Protein AF-A0A2U1WPY3-F1 (afdb_monomer)

Radius of gyration: 13.48 Å; Cα contacts (8 Å, |Δi|>4): 40; chains: 1; bounding box: 19×24×43 Å

Structure (mmCIF, N/CA/C/O backbone):
data_AF-A0A2U1WPY3-F1
#
_entry.id   AF-A0A2U1WPY3-F1
#
loop_
_atom_site.group_PDB
_atom_site.id
_atom_site.type_symbol
_atom_site.label_atom_id
_atom_site.label_alt_id
_atom_site.label_comp_id
_atom_site.label_asym_id
_atom_site.label_entity_id
_atom_site.label_seq_id
_atom_site.pdbx_PDB_ins_code
_atom_site.Cartn_x
_atom_site.Cartn_y
_atom_site.Cartn_z
_atom_site.occupancy
_atom_site.B_iso_or_equiv
_atom_site.auth_seq_id
_atom_site.auth_comp_id
_atom_site.auth_asym_id
_atom_site.auth_atom_id
_atom_site.pdbx_PDB_model_num
ATOM 1 N N . MET A 1 1 ? -6.673 -14.733 -4.932 1.00 59.41 1 MET A N 1
ATOM 2 C CA . MET A 1 1 ? -5.752 -14.240 -5.982 1.00 59.41 1 MET A CA 1
ATOM 3 C C . MET A 1 1 ? -4.938 -13.014 -5.544 1.00 59.41 1 MET A C 1
ATOM 5 O O . MET A 1 1 ? -3.976 -12.719 -6.235 1.00 59.41 1 MET A O 1
ATOM 9 N N . GLY A 1 2 ? -5.239 -12.319 -4.436 1.00 67.25 2 GLY A N 1
ATOM 10 C CA . GLY A 1 2 ? -4.584 -11.037 -4.127 1.00 67.25 2 GLY A CA 1
ATOM 11 C C . GLY A 1 2 ? -3.179 -11.115 -3.506 1.00 67.25 2 GLY A C 1
ATOM 12 O O . GLY A 1 2 ? -2.420 -10.161 -3.632 1.00 67.25 2 GLY A O 1
ATOM 13 N N . GLN A 1 3 ? -2.754 -12.253 -2.941 1.00 74.00 3 GLN A N 1
ATOM 14 C CA . GLN A 1 3 ? -1.372 -12.421 -2.444 1.00 74.00 3 GLN A CA 1
ATOM 15 C C . GLN A 1 3 ? -0.303 -12.183 -3.529 1.00 74.00 3 GLN A C 1
ATOM 17 O O . GLN A 1 3 ? 0.768 -11.646 -3.251 1.00 74.00 3 GLN A O 1
ATOM 22 N N . ILE A 1 4 ? -0.599 -12.555 -4.779 1.00 86.38 4 ILE A N 1
ATOM 23 C CA . ILE A 1 4 ? 0.293 -12.330 -5.927 1.00 86.38 4 ILE A CA 1
ATOM 24 C C . ILE A 1 4 ? 0.389 -10.832 -6.249 1.00 86.38 4 ILE A C 1
ATOM 26 O O . ILE A 1 4 ? 1.467 -10.341 -6.578 1.00 86.38 4 ILE A O 1
ATOM 30 N N . GLU A 1 5 ? -0.711 -10.095 -6.117 1.00 88.56 5 GLU A N 1
ATOM 31 C CA . GLU A 1 5 ? -0.767 -8.657 -6.391 1.00 88.56 5 GLU A CA 1
ATOM 32 C C . GLU A 1 5 ? -0.031 -7.839 -5.326 1.00 88.56 5 GLU A C 1
ATOM 34 O O . GLU A 1 5 ? 0.661 -6.880 -5.661 1.00 88.56 5 GLU A O 1
ATOM 39 N N . TYR A 1 6 ? -0.079 -8.267 -4.060 1.00 90.56 6 TYR A N 1
ATOM 40 C CA . TYR A 1 6 ? 0.747 -7.677 -3.006 1.00 90.56 6 TYR A CA 1
ATOM 41 C C . TYR A 1 6 ? 2.249 -7.860 -3.285 1.00 90.56 6 TYR A C 1
ATOM 43 O O . TYR A 1 6 ? 3.032 -6.918 -3.158 1.00 90.56 6 TYR A O 1
ATOM 51 N N . LEU A 1 7 ? 2.669 -9.048 -3.735 1.00 90.50 7 LEU A N 1
ATOM 52 C CA . LEU A 1 7 ? 4.065 -9.275 -4.127 1.00 90.50 7 LEU A CA 1
ATOM 53 C C . LEU A 1 7 ? 4.464 -8.417 -5.334 1.00 90.50 7 LEU A C 1
ATOM 55 O O . LEU A 1 7 ? 5.550 -7.841 -5.334 1.00 90.50 7 LEU A O 1
ATOM 59 N N . ARG A 1 8 ? 3.588 -8.280 -6.338 1.00 92.94 8 ARG A N 1
ATOM 60 C CA . ARG A 1 8 ? 3.811 -7.378 -7.481 1.00 92.94 8 ARG A CA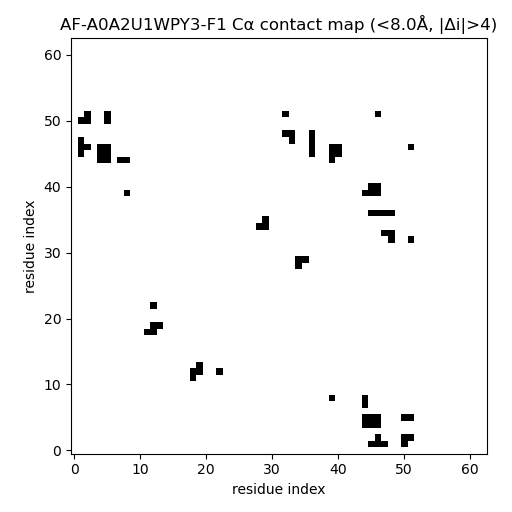 1
ATOM 61 C C . ARG A 1 8 ? 3.972 -5.927 -7.036 1.00 92.94 8 ARG A C 1
ATOM 63 O O . ARG A 1 8 ? 4.877 -5.260 -7.527 1.00 92.94 8 ARG A O 1
ATOM 70 N N . PHE A 1 9 ? 3.158 -5.471 -6.085 1.00 94.44 9 PHE A N 1
ATOM 71 C CA . PHE A 1 9 ? 3.296 -4.149 -5.476 1.00 94.44 9 PHE A CA 1
ATOM 72 C C . PHE A 1 9 ? 4.670 -3.961 -4.821 1.00 94.44 9 PHE A C 1
ATOM 74 O O . PHE A 1 9 ? 5.343 -2.975 -5.110 1.00 94.44 9 PHE A O 1
ATOM 81 N N . LEU A 1 10 ? 5.130 -4.915 -4.004 1.00 92.94 10 LEU A N 1
ATOM 82 C CA . LEU A 1 10 ? 6.450 -4.830 -3.365 1.00 92.94 10 LEU A CA 1
ATOM 83 C C . LEU A 1 10 ? 7.595 -4.803 -4.388 1.00 92.94 10 LEU A C 1
ATOM 85 O O . LEU A 1 10 ? 8.519 -4.003 -4.261 1.00 92.94 10 LEU A O 1
ATOM 89 N N . VAL A 1 11 ? 7.525 -5.649 -5.419 1.00 95.12 11 VAL A N 1
ATOM 90 C CA . VAL A 1 11 ? 8.524 -5.687 -6.500 1.00 95.12 11 VAL A CA 1
ATOM 91 C C . VAL A 1 11 ? 8.548 -4.365 -7.268 1.00 95.12 11 VAL A C 1
ATOM 93 O O . VAL A 1 11 ? 9.625 -3.842 -7.558 1.00 95.12 11 VAL A O 1
ATOM 96 N N . ALA A 1 12 ? 7.377 -3.803 -7.572 1.00 93.88 12 ALA A N 1
ATOM 97 C CA . ALA A 1 12 ? 7.266 -2.520 -8.249 1.00 93.88 12 ALA A CA 1
ATOM 98 C C . ALA A 1 12 ? 7.784 -1.374 -7.375 1.00 93.88 12 ALA A C 1
ATOM 100 O O . ALA A 1 12 ? 8.559 -0.562 -7.859 1.00 93.88 12 ALA A O 1
ATOM 101 N N . ALA A 1 13 ? 7.447 -1.342 -6.084 1.00 93.75 13 ALA A N 1
ATOM 102 C CA . ALA A 1 13 ? 7.944 -0.331 -5.152 1.00 93.75 13 ALA A CA 1
ATOM 103 C C . ALA A 1 13 ? 9.472 -0.373 -4.981 1.00 93.75 13 ALA A C 1
ATOM 105 O O . ALA A 1 13 ? 10.083 0.651 -4.696 1.00 93.75 13 ALA A O 1
ATOM 106 N N . GLU A 1 14 ? 10.110 -1.532 -5.158 1.00 93.50 14 GLU A N 1
ATOM 107 C CA . GLU A 1 14 ? 11.573 -1.623 -5.168 1.00 93.50 14 GLU A CA 1
ATOM 108 C C . GLU A 1 14 ? 12.194 -1.226 -6.515 1.00 93.50 14 GLU A C 1
ATOM 110 O O . GLU A 1 14 ? 13.294 -0.673 -6.528 1.00 93.50 14 GLU A O 1
ATOM 115 N N . SER A 1 15 ? 11.500 -1.484 -7.628 1.00 95.44 15 SER A N 1
ATOM 116 C CA . SER A 1 15 ? 11.998 -1.240 -8.992 1.00 95.44 15 SER A CA 1
ATOM 117 C C . SER A 1 15 ? 11.722 0.182 -9.503 1.00 95.44 15 SER A C 1
ATOM 119 O O . SER A 1 15 ? 12.445 0.669 -10.370 1.00 95.44 15 SER A O 1
ATOM 121 N N . ASP A 1 16 ? 10.692 0.843 -8.974 1.00 96.06 16 ASP A N 1
ATOM 122 C CA . ASP A 1 16 ? 10.264 2.200 -9.312 1.00 96.06 16 ASP A CA 1
ATOM 123 C C . ASP A 1 16 ? 10.649 3.170 -8.170 1.00 96.06 16 ASP A C 1
ATOM 125 O O . ASP A 1 16 ? 10.058 3.130 -7.080 1.00 96.06 16 ASP A O 1
ATOM 129 N N . PRO A 1 17 ? 11.646 4.051 -8.382 1.00 92.94 17 PRO A N 1
ATOM 130 C CA . PRO A 1 17 ? 12.117 4.969 -7.350 1.00 92.94 17 PRO A CA 1
ATOM 131 C C . PRO A 1 17 ? 11.076 6.026 -6.955 1.00 92.94 17 PRO A C 1
ATOM 133 O O . PRO A 1 17 ? 11.077 6.468 -5.801 1.00 92.94 17 PRO A O 1
ATOM 136 N N . ASP A 1 18 ? 10.179 6.417 -7.862 1.00 94.88 18 ASP A N 1
ATOM 137 C CA . ASP A 1 18 ? 9.119 7.386 -7.592 1.00 94.88 18 ASP A CA 1
ATOM 138 C C . ASP A 1 18 ? 8.036 6.762 -6.712 1.00 94.88 18 ASP A C 1
ATOM 140 O O . ASP A 1 18 ? 7.639 7.344 -5.695 1.00 94.88 18 ASP A O 1
ATOM 144 N N . LEU A 1 19 ? 7.622 5.532 -7.026 1.00 95.31 19 LEU A N 1
ATOM 145 C CA . LEU A 1 19 ? 6.705 4.767 -6.182 1.00 95.31 19 LEU A CA 1
ATOM 146 C C . LEU A 1 19 ? 7.299 4.541 -4.784 1.00 95.31 19 LEU A C 1
ATOM 148 O O . LEU A 1 19 ? 6.616 4.761 -3.779 1.00 95.31 19 LEU A O 1
ATOM 152 N N . LYS A 1 20 ? 8.590 4.196 -4.699 1.00 95.00 20 LYS A N 1
ATOM 153 C CA . LYS A 1 20 ? 9.313 4.049 -3.425 1.00 95.00 20 LYS A CA 1
ATOM 154 C C . LYS A 1 20 ? 9.307 5.331 -2.602 1.00 95.00 20 LYS A C 1
ATOM 156 O O . LYS A 1 20 ? 9.088 5.299 -1.388 1.00 95.00 20 LYS A O 1
ATOM 161 N N . ALA A 1 21 ? 9.574 6.466 -3.246 1.00 95.50 21 ALA A N 1
ATOM 162 C CA . ALA A 1 21 ? 9.587 7.768 -2.594 1.00 95.50 21 ALA A CA 1
ATOM 163 C C . ALA A 1 21 ? 8.191 8.148 -2.083 1.00 95.50 21 ALA A C 1
ATOM 165 O O . ALA A 1 21 ? 8.063 8.623 -0.952 1.00 95.50 21 ALA A O 1
ATOM 166 N N . ASN A 1 22 ? 7.149 7.889 -2.873 1.00 94.88 22 ASN A N 1
ATOM 167 C CA . ASN A 1 22 ? 5.762 8.135 -2.485 1.00 94.88 22 ASN A CA 1
ATOM 168 C C . ASN A 1 22 ? 5.341 7.261 -1.302 1.00 94.88 22 ASN A C 1
ATOM 170 O O . ASN A 1 22 ? 4.813 7.788 -0.322 1.00 94.88 22 ASN A O 1
ATOM 174 N N . LEU A 1 23 ? 5.670 5.967 -1.328 1.00 94.19 23 LEU A N 1
ATOM 175 C CA . LEU A 1 23 ? 5.397 5.054 -0.218 1.00 94.19 23 LEU A CA 1
ATOM 176 C C . LEU A 1 23 ? 6.123 5.493 1.062 1.00 94.19 23 LEU A C 1
ATOM 178 O O . LEU A 1 23 ? 5.530 5.529 2.138 1.00 94.19 23 LEU A O 1
ATOM 182 N N . ARG A 1 24 ? 7.395 5.905 0.957 1.00 93.12 24 ARG A N 1
ATOM 183 C CA . ARG A 1 24 ? 8.162 6.431 2.100 1.00 93.12 24 ARG A CA 1
ATOM 184 C C . ARG A 1 24 ? 7.548 7.699 2.684 1.00 93.12 24 ARG A C 1
ATOM 186 O O . ARG A 1 24 ? 7.445 7.797 3.903 1.00 93.12 24 ARG A O 1
ATOM 193 N N . ARG A 1 25 ? 7.118 8.649 1.848 1.00 94.06 25 ARG A N 1
ATOM 194 C CA . ARG A 1 25 ? 6.440 9.874 2.307 1.00 94.06 25 ARG A CA 1
ATOM 195 C C . ARG A 1 25 ? 5.100 9.566 2.974 1.00 94.06 25 ARG A C 1
ATOM 197 O O . ARG A 1 25 ? 4.788 10.158 4.001 1.00 94.06 25 ARG A O 1
ATOM 204 N N . ALA A 1 26 ? 4.337 8.629 2.414 1.00 91.50 26 ALA A N 1
ATOM 205 C CA . 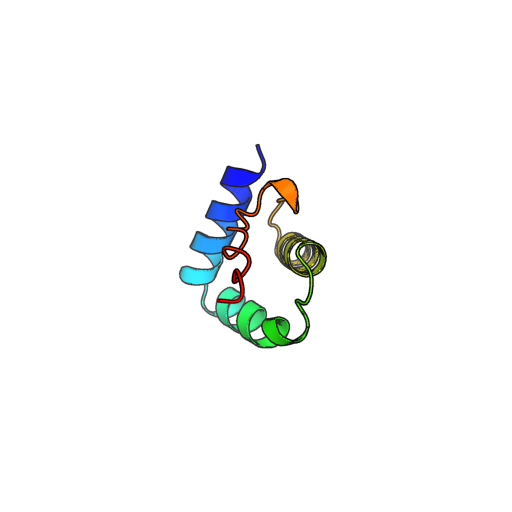ALA A 1 26 ? 3.040 8.227 2.942 1.00 91.50 26 ALA A CA 1
ATOM 206 C C . ALA A 1 26 ? 3.145 7.368 4.211 1.00 91.50 26 ALA A C 1
ATOM 208 O O . ALA A 1 26 ? 2.197 7.346 4.986 1.00 91.50 26 ALA A O 1
ATOM 209 N N . SER A 1 27 ? 4.280 6.704 4.462 1.00 88.50 27 SER A N 1
ATOM 210 C CA . SER A 1 27 ? 4.445 5.721 5.547 1.00 88.50 27 SER A CA 1
ATOM 211 C C . SER A 1 27 ? 3.983 6.194 6.933 1.00 88.50 27 SER A C 1
ATOM 213 O O . SER A 1 27 ? 3.424 5.404 7.684 1.00 88.50 27 SER A O 1
ATOM 215 N N . ALA A 1 28 ? 4.135 7.481 7.262 1.00 86.50 28 ALA A N 1
ATOM 216 C CA . ALA A 1 28 ? 3.667 8.049 8.532 1.00 86.50 28 ALA A CA 1
ATOM 217 C C . ALA A 1 28 ? 2.127 8.138 8.651 1.00 86.50 28 ALA A C 1
ATOM 219 O O . ALA A 1 28 ? 1.584 8.196 9.759 1.00 86.50 28 ALA A O 1
ATOM 220 N N . ALA A 1 29 ? 1.427 8.173 7.517 1.00 86.94 29 ALA A N 1
ATOM 221 C CA . ALA A 1 29 ? -0.029 8.193 7.415 1.00 86.94 29 ALA A CA 1
ATOM 222 C C . ALA A 1 29 ? -0.638 6.791 7.218 1.00 86.94 29 ALA A C 1
ATOM 224 O O . ALA A 1 29 ? -1.817 6.620 7.507 1.00 86.94 29 ALA A O 1
ATOM 225 N N . LEU A 1 30 ? 0.146 5.794 6.787 1.00 90.56 30 LEU A N 1
ATOM 226 C CA . LEU A 1 30 ? -0.300 4.406 6.605 1.00 90.56 30 LEU A CA 1
ATOM 227 C C . LEU A 1 30 ? -0.345 3.674 7.954 1.00 90.56 30 LEU A C 1
ATOM 229 O O . LEU A 1 30 ? 0.609 2.999 8.344 1.00 90.56 30 LEU A O 1
ATOM 233 N N . ARG A 1 31 ? -1.432 3.857 8.709 1.00 90.25 31 ARG A N 1
ATOM 234 C CA . ARG A 1 31 ? -1.564 3.337 10.084 1.00 90.25 31 ARG A CA 1
ATOM 235 C C . ARG A 1 31 ? -2.251 1.980 10.147 1.00 90.25 31 ARG A C 1
ATOM 237 O O . ARG A 1 31 ? -2.123 1.278 11.149 1.00 90.25 31 ARG A O 1
ATOM 244 N N . THR A 1 32 ? -2.979 1.621 9.101 1.00 91.38 32 THR A N 1
ATOM 245 C CA . THR A 1 32 ? -3.761 0.392 9.000 1.00 91.38 32 THR A CA 1
ATOM 246 C C . THR A 1 32 ? -3.422 -0.370 7.720 1.00 91.38 32 THR A C 1
ATOM 248 O O . THR A 1 32 ? -2.790 0.159 6.805 1.00 91.38 32 THR A O 1
ATOM 251 N N . LEU A 1 33 ? -3.827 -1.644 7.658 1.00 91.31 33 LEU A N 1
ATOM 252 C CA . LEU A 1 33 ? -3.712 -2.428 6.426 1.00 91.31 33 LEU A CA 1
ATOM 253 C C . LEU A 1 33 ? -4.580 -1.841 5.307 1.00 91.31 33 LEU A C 1
ATOM 255 O O . LEU A 1 33 ? -4.143 -1.852 4.162 1.00 91.31 33 LEU A O 1
ATOM 259 N N . ASP A 1 34 ? -5.752 -1.297 5.642 1.00 92.44 34 ASP A N 1
ATOM 260 C CA . ASP A 1 34 ? -6.626 -0.602 4.692 1.00 92.44 34 ASP A CA 1
ATOM 261 C C . ASP A 1 34 ? -5.940 0.623 4.086 1.00 92.44 34 ASP A C 1
ATOM 263 O O . ASP A 1 34 ? -5.929 0.752 2.871 1.00 92.44 34 ASP A O 1
ATOM 267 N N . ASP A 1 35 ? -5.241 1.441 4.883 1.00 93.38 35 ASP A N 1
ATOM 268 C CA . ASP A 1 35 ? -4.507 2.595 4.339 1.00 93.38 35 ASP A CA 1
ATOM 269 C C . ASP A 1 35 ? -3.469 2.163 3.284 1.00 93.38 35 ASP A C 1
ATOM 271 O O . ASP A 1 35 ? -3.255 2.846 2.279 1.00 93.38 35 ASP A O 1
ATOM 275 N N . LEU A 1 36 ? -2.803 1.023 3.510 1.00 93.06 36 LEU A N 1
ATOM 276 C CA . LEU A 1 36 ? -1.835 0.463 2.565 1.00 93.06 36 LEU A CA 1
ATOM 277 C C . LEU A 1 36 ? -2.517 -0.088 1.304 1.00 93.06 36 LEU A C 1
ATOM 279 O O . LEU A 1 36 ? -1.972 0.066 0.209 1.00 93.06 36 LEU A O 1
ATOM 283 N N . VAL A 1 37 ? -3.687 -0.711 1.448 1.00 94.06 37 VAL A N 1
ATOM 284 C CA . VAL A 1 37 ? -4.525 -1.161 0.326 1.00 94.06 37 VAL A CA 1
ATOM 285 C C . VAL A 1 37 ? -4.971 0.036 -0.513 1.00 94.06 37 VAL A C 1
ATOM 287 O O . VAL A 1 37 ? -4.698 0.066 -1.711 1.00 94.06 37 VAL A O 1
ATOM 290 N N . ASP A 1 38 ? -5.536 1.063 0.121 1.00 95.00 38 ASP A N 1
ATOM 291 C CA . ASP A 1 38 ? -5.939 2.322 -0.510 1.00 95.00 38 ASP A CA 1
ATOM 292 C C . ASP A 1 38 ? -4.775 2.987 -1.256 1.00 95.00 38 ASP A C 1
ATOM 294 O O . ASP A 1 38 ? -4.929 3.487 -2.375 1.00 95.00 38 ASP A O 1
ATOM 298 N N . PHE A 1 39 ? -3.581 2.996 -0.655 1.00 95.19 39 PHE A N 1
ATOM 299 C CA . PHE A 1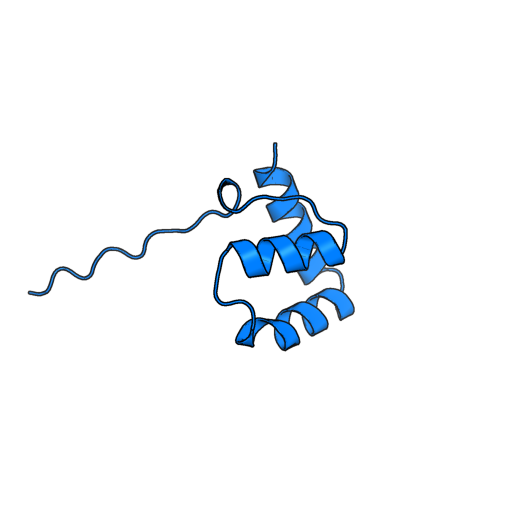 39 ? -2.377 3.491 -1.315 1.00 95.19 39 PHE A CA 1
ATOM 300 C C . PHE A 1 39 ? -2.062 2.678 -2.576 1.00 95.19 39 PHE A C 1
ATOM 302 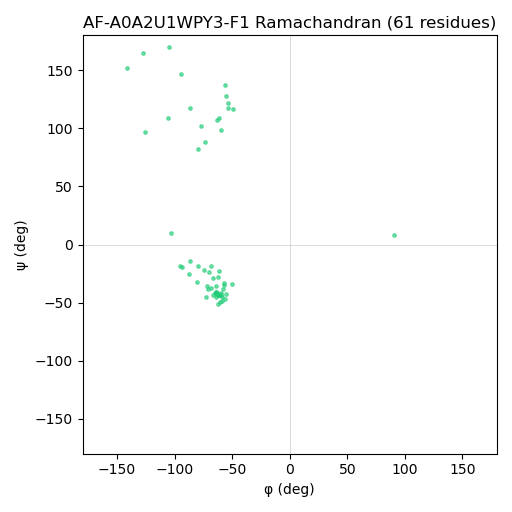O O . 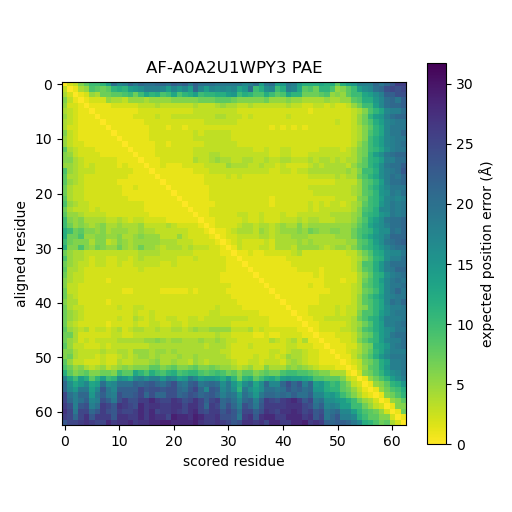PHE A 1 39 ? -1.849 3.256 -3.642 1.00 95.19 39 PHE A O 1
ATOM 309 N N . GLY A 1 40 ? -2.058 1.346 -2.475 1.00 93.75 40 GLY A N 1
ATOM 310 C CA . GLY A 1 40 ? -1.831 0.451 -3.607 1.00 93.75 40 GLY A CA 1
ATOM 311 C C . GLY A 1 40 ? -2.815 0.697 -4.752 1.00 93.75 40 GLY A C 1
ATOM 312 O O . GLY A 1 40 ? -2.387 0.854 -5.897 1.00 93.75 40 GLY A O 1
ATOM 313 N N . GLU A 1 41 ? -4.107 0.821 -4.445 1.00 94.50 41 GLU A N 1
ATOM 314 C CA . GLU A 1 41 ? -5.165 1.053 -5.435 1.00 94.50 41 GLU A CA 1
ATOM 315 C C . GLU A 1 41 ? -5.005 2.381 -6.177 1.00 94.50 41 GLU A C 1
ATOM 317 O O . GLU A 1 41 ? -5.116 2.418 -7.406 1.00 94.50 41 GLU A O 1
ATOM 322 N N . ARG A 1 42 ? -4.644 3.461 -5.471 1.00 94.75 42 ARG A N 1
ATOM 323 C CA . ARG A 1 42 ? -4.350 4.769 -6.093 1.00 94.75 42 ARG A CA 1
ATOM 324 C C . ARG A 1 42 ? -3.171 4.721 -7.064 1.00 94.75 42 ARG A C 1
ATOM 326 O O . ARG A 1 42 ? -3.083 5.565 -7.952 1.00 94.75 42 ARG A O 1
ATOM 333 N N . HIS A 1 43 ? -2.288 3.739 -6.905 1.00 92.38 43 HIS A N 1
ATOM 334 C CA . HIS A 1 43 ? -1.134 3.496 -7.766 1.00 92.38 43 HIS A CA 1
ATOM 335 C C . HIS A 1 43 ? -1.337 2.316 -8.740 1.00 92.38 43 HIS A C 1
ATOM 337 O O . HIS A 1 43 ? -0.394 1.926 -9.424 1.00 92.38 43 HIS A O 1
ATOM 343 N N . GLY A 1 44 ? -2.560 1.778 -8.851 1.00 93.69 44 GLY A N 1
ATOM 344 C CA . GLY A 1 44 ? -2.932 0.763 -9.844 1.00 93.69 44 GLY A CA 1
ATOM 345 C C . GLY A 1 44 ? -2.745 -0.695 -9.409 1.00 93.69 44 GLY A C 1
ATOM 346 O O . GLY A 1 44 ? -2.906 -1.595 -10.233 1.00 93.69 44 GLY A O 1
ATOM 347 N N . PHE A 1 45 ? -2.436 -0.950 -8.138 1.00 92.69 45 PHE A N 1
ATOM 348 C CA . PHE A 1 45 ? -2.316 -2.298 -7.574 1.00 92.69 45 PHE A CA 1
ATOM 349 C C . PHE A 1 45 ? -3.625 -2.735 -6.916 1.00 92.69 45 PHE A C 1
ATOM 351 O O . PHE A 1 45 ? -4.344 -1.917 -6.358 1.00 92.69 45 PHE A O 1
ATOM 358 N N . ARG A 1 46 ? -3.944 -4.032 -6.961 1.00 92.50 46 ARG A N 1
ATOM 359 C CA . ARG A 1 46 ? -5.189 -4.576 -6.394 1.00 92.50 46 ARG A CA 1
ATOM 360 C C . ARG A 1 46 ? -4.908 -5.712 -5.419 1.00 92.50 46 ARG A C 1
ATOM 362 O O . ARG A 1 46 ? -4.769 -6.856 -5.832 1.00 92.50 46 ARG A O 1
ATOM 369 N N . PHE A 1 47 ? -4.860 -5.413 -4.128 1.00 92.44 47 PHE A N 1
ATOM 370 C CA . PHE A 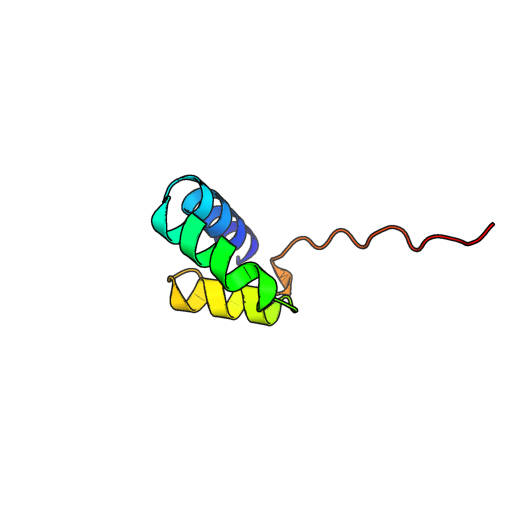1 47 ? -4.734 -6.403 -3.054 1.00 92.44 47 PHE A CA 1
ATOM 371 C C . PHE A 1 47 ? -5.607 -5.982 -1.871 1.00 92.44 47 PHE A C 1
ATOM 373 O O . PHE A 1 47 ? -5.850 -4.798 -1.696 1.00 92.44 47 PHE A O 1
ATOM 380 N N . GLY A 1 48 ? -6.086 -6.931 -1.069 1.00 91.12 48 GLY A N 1
ATOM 381 C CA . GLY A 1 48 ? -6.846 -6.647 0.149 1.00 91.12 48 GLY A CA 1
ATOM 382 C C . GLY A 1 48 ? -6.026 -6.867 1.419 1.00 91.12 48 GLY A C 1
ATOM 383 O O . GLY A 1 48 ? -4.956 -7.477 1.397 1.00 91.12 48 GLY A O 1
ATOM 384 N N . ALA A 1 49 ? -6.563 -6.446 2.566 1.00 87.75 49 ALA A N 1
ATOM 385 C CA . ALA A 1 49 ? -5.906 -6.638 3.863 1.00 87.75 49 ALA A CA 1
ATOM 386 C C . ALA A 1 49 ? -5.604 -8.121 4.168 1.00 87.75 49 ALA A C 1
ATOM 388 O O . ALA A 1 49 ? -4.577 -8.436 4.764 1.00 87.75 49 ALA A O 1
ATOM 389 N N . ALA A 1 50 ? -6.464 -9.038 3.708 1.00 88.44 50 ALA A N 1
ATOM 390 C CA . ALA A 1 50 ? -6.280 -10.484 3.855 1.00 88.44 50 ALA A CA 1
ATOM 391 C C . ALA A 1 50 ? -5.109 -11.051 3.028 1.00 88.44 50 ALA A C 1
ATOM 393 O O . ALA A 1 50 ? -4.635 -12.152 3.307 1.00 88.44 50 ALA A O 1
ATOM 394 N N . ASP A 1 51 ? -4.639 -10.317 2.018 1.00 87.75 51 ASP A N 1
ATOM 395 C CA . ASP A 1 51 ? -3.523 -10.723 1.166 1.00 87.75 51 ASP A CA 1
ATOM 396 C C . ASP A 1 51 ? -2.159 -10.319 1.749 1.00 87.75 51 ASP A C 1
ATOM 398 O O . ASP A 1 51 ? -1.125 -10.830 1.310 1.00 87.75 51 ASP A O 1
ATOM 402 N N . ILE A 1 52 ? -2.146 -9.430 2.750 1.00 85.31 52 ILE A N 1
ATOM 403 C CA . ILE A 1 52 ? -0.931 -8.925 3.389 1.00 85.31 52 ILE A CA 1
ATOM 404 C C . ILE A 1 52 ? -0.524 -9.891 4.513 1.00 85.31 52 ILE A C 1
ATOM 406 O O . ILE A 1 52 ? -1.258 -10.051 5.493 1.00 85.31 52 ILE A O 1
ATOM 410 N N . PRO A 1 53 ? 0.656 -10.534 4.431 1.00 81.31 53 PRO A N 1
ATOM 411 C CA . PRO A 1 53 ? 1.107 -11.473 5.446 1.00 81.31 53 PRO A CA 1
ATOM 412 C C . PRO A 1 53 ? 1.539 -10.725 6.715 1.00 81.31 53 PRO A C 1
ATOM 414 O O . PRO A 1 53 ? 2.712 -10.407 6.910 1.00 81.31 53 PRO A O 1
ATOM 417 N N . VAL A 1 54 ? 0.595 -10.470 7.621 1.00 77.69 54 VAL A N 1
ATOM 418 C CA . VAL A 1 54 ? 0.910 -9.990 8.967 1.00 77.69 54 VAL A CA 1
ATOM 419 C C . VAL A 1 54 ? 1.420 -11.155 9.813 1.00 77.69 54 VAL A C 1
ATOM 421 O O . VAL A 1 54 ? 0.658 -11.981 10.314 1.00 77.69 54 VAL A O 1
ATOM 424 N N . ARG A 1 55 ? 2.741 -11.241 10.015 1.00 61.41 55 ARG A N 1
ATOM 425 C CA . ARG A 1 55 ? 3.262 -12.021 11.145 1.00 61.41 55 ARG A CA 1
ATOM 426 C C . ARG A 1 55 ? 2.754 -11.339 12.407 1.00 61.41 55 ARG A C 1
ATOM 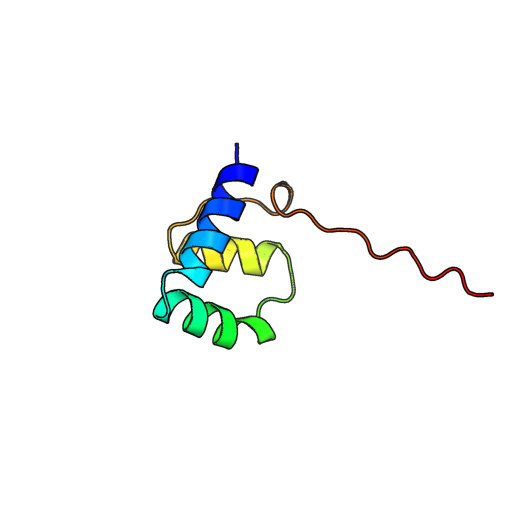428 O O . ARG A 1 55 ? 3.239 -10.266 12.756 1.00 61.41 55 ARG A O 1
ATOM 435 N N . ARG A 1 56 ? 1.784 -11.948 13.092 1.00 52.84 56 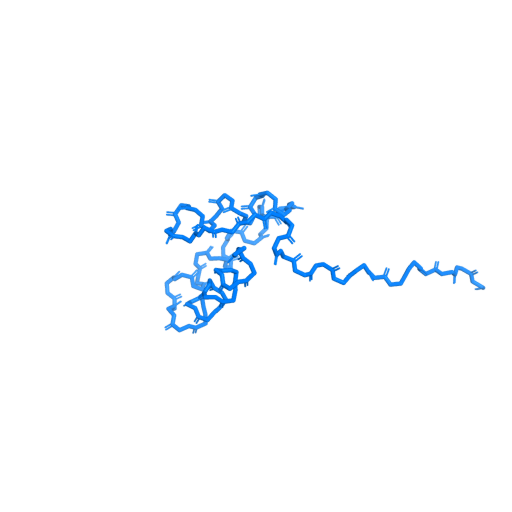ARG A N 1
ATOM 436 C CA . ARG A 1 56 ? 1.446 -11.549 14.460 1.00 52.84 56 ARG A CA 1
ATOM 437 C C . ARG A 1 56 ? 2.759 -11.599 15.257 1.00 52.84 56 ARG A C 1
ATOM 439 O O . ARG A 1 56 ? 3.353 -12.680 15.309 1.00 52.84 56 ARG A O 1
ATOM 446 N N . PRO A 1 57 ? 3.264 -10.482 15.812 1.00 53.50 57 PRO A N 1
ATOM 447 C CA . PRO A 1 57 ? 4.398 -10.573 16.720 1.00 53.50 57 PRO A CA 1
ATOM 448 C C . PRO A 1 57 ? 3.986 -11.525 17.850 1.00 53.50 57 PRO A C 1
ATOM 450 O O . PRO A 1 57 ? 2.826 -11.460 18.277 1.00 53.50 57 PRO A O 1
ATOM 453 N N . PRO A 1 58 ? 4.859 -12.450 18.296 1.00 50.72 58 PRO A N 1
ATOM 454 C CA . PRO A 1 58 ? 4.529 -13.273 19.447 1.00 50.72 58 PRO A CA 1
ATOM 455 C C . PRO A 1 58 ? 4.156 -12.314 20.574 1.00 50.72 58 PRO A C 1
ATOM 457 O O . PRO A 1 58 ? 4.924 -11.403 20.893 1.00 50.72 58 PRO A O 1
ATOM 460 N N . SER A 1 59 ? 2.940 -12.458 21.104 1.00 54.34 59 SER A N 1
ATOM 461 C CA . SER A 1 59 ? 2.527 -11.750 22.307 1.00 54.34 59 SER A CA 1
ATOM 462 C C . SER A 1 59 ? 3.631 -11.977 23.327 1.00 54.34 59 SER A C 1
ATOM 464 O O . SER A 1 59 ? 3.940 -13.124 23.643 1.00 54.34 59 SER A O 1
ATOM 466 N N . ARG A 1 60 ? 4.299 -10.902 23.749 1.00 53.25 60 ARG A N 1
ATOM 467 C CA . ARG A 1 60 ? 5.306 -10.960 24.802 1.00 53.25 60 ARG A CA 1
ATOM 468 C C . ARG A 1 60 ? 4.588 -11.494 26.038 1.00 53.25 60 ARG A C 1
ATOM 470 O O . ARG A 1 60 ? 3.863 -10.748 26.683 1.00 53.25 60 ARG A O 1
ATOM 477 N N . THR A 1 61 ? 4.714 -12.790 26.306 1.00 59.03 61 THR A N 1
ATOM 478 C CA . THR A 1 61 ? 4.403 -13.350 27.616 1.00 59.03 61 THR A CA 1
ATOM 479 C C . THR A 1 61 ? 5.358 -12.661 28.574 1.00 59.03 61 THR A C 1
ATOM 481 O O . THR A 1 61 ? 6.572 -12.836 28.472 1.00 59.03 61 THR A O 1
ATOM 484 N N . GLU A 1 62 ? 4.813 -11.780 29.409 1.00 50.66 62 GLU A N 1
ATOM 485 C CA . GLU A 1 62 ? 5.513 -11.267 30.577 1.00 50.66 62 GLU A CA 1
ATOM 486 C C . GLU A 1 62 ? 5.955 -12.464 31.426 1.00 50.66 62 GLU A C 1
ATOM 488 O O . GLU A 1 62 ? 5.154 -13.356 31.717 1.00 50.66 62 GLU A O 1
ATOM 493 N N . ALA A 1 63 ? 7.243 -12.494 31.751 1.00 55.41 63 ALA A N 1
ATOM 494 C CA . ALA A 1 63 ? 7.860 -13.369 32.734 1.00 55.41 63 ALA A CA 1
ATOM 495 C C . ALA A 1 63 ? 8.700 -12.490 33.658 1.00 55.41 63 ALA A C 1
ATOM 497 O O . ALA A 1 63 ? 9.314 -11.529 33.129 1.00 55.41 63 ALA A O 1
#

Mean predicted aligned error: 6.81 Å

Foldseek 3Di:
DQLVLVVVLVVCLVVPVVSVVVCVVCVVVCPDLVSVQVSCVVVPTHHHSVSDDDPPDPDPPDD

Solvent-accessible s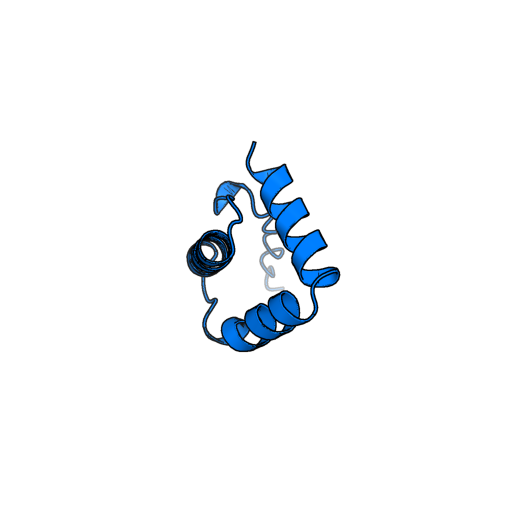urface area (backbone atoms only — not comparable to full-atom values): 3778 Å² total; per-residue (Å²): 125,29,49,60,34,44,52,49,46,54,53,44,37,72,73,33,68,66,55,34,51,50,51,61,70,43,48,87,72,46,83,48,57,60,48,49,30,54,52,37,45,78,71,77,38,66,41,50,58,89,35,53,87,73,77,75,72,79,77,78,76,85,127

Secondary structure (DSSP, 8-state):
-HHHHHHHHHHHHHH-HHHHHHHHHHTTT--SHHHHHHHHHHTT----GGGS---PPPP----

Sequence (63 aa):
MGQIEYLRFLVAAESDPDLKANLRRASAALRTLDDLVDFGERHGFRFGAADIPVRRPPSRTEA

pLDDT: mean 85.27, std 14.11, range [50.66, 96.06]